Protein AF-A0A809RFL2-F1 (afdb_monomer_lite)

Secondary structure (DSSP, 8-state):
------HHHHHHHHHHHHHHHHHHHHTTTT-S---TTTT---TTTTT------PPPHHHHHHHHSSPPPTTTS-GGGTTHHHHHHHHHHHHH---HHHHHT--GGGEEEETTEEEE----GGGPPPPPPS-S-----

Foldseek 3Di:
DDDDDDLLVVQVVLVVVQVVVVVCVVVCVPPPDDRPCPPPDRPCNVVPDDPDDDDDPVRVCVCLVDDDQLVPDDVVCVRVCVVVLVVCCVVPVDDSVQSVPFDPVQWDDDPNDIDGRRDDPVPDDPDDPPPPDDDDD

Radius of gyration: 23.87 Å; chains: 1; bounding box: 60×44×63 Å

pLDDT: mean 84.58, std 15.15, range [36.56, 97.38]

Organism: NCBI:txid2675298

Structure (mmCIF, N/CA/C/O backbone):
data_AF-A0A809RFL2-F1
#
_entry.id   AF-A0A809RFL2-F1
#
loop_
_atom_site.group_PDB
_atom_site.id
_atom_site.type_symbol
_atom_site.label_atom_id
_atom_site.label_alt_id
_atom_site.label_comp_id
_atom_site.label_asym_id
_atom_site.label_entity_id
_atom_site.label_seq_id
_atom_site.pdbx_PDB_ins_code
_atom_site.Cartn_x
_atom_site.Cartn_y
_atom_site.Cartn_z
_atom_site.occupancy
_atom_site.B_iso_or_equiv
_atom_site.auth_seq_id
_atom_site.auth_comp_id
_atom_site.auth_asym_id
_atom_site.auth_atom_id
_atom_site.pdbx_PDB_model_num
ATOM 1 N N . MET A 1 1 ? 33.753 -6.597 -5.831 1.00 36.78 1 MET A N 1
ATOM 2 C CA . MET A 1 1 ? 32.761 -7.621 -5.438 1.00 36.78 1 MET A CA 1
ATOM 3 C C . MET A 1 1 ? 31.422 -7.201 -6.031 1.00 36.78 1 MET A C 1
ATOM 5 O O . MET A 1 1 ? 30.907 -6.173 -5.623 1.00 36.78 1 MET A O 1
ATOM 9 N N . LEU A 1 2 ? 30.927 -7.884 -7.068 1.00 55.12 2 LEU A N 1
ATOM 10 C CA . LEU A 1 2 ? 29.622 -7.565 -7.664 1.00 55.12 2 LEU A CA 1
ATOM 11 C C . LEU A 1 2 ? 28.524 -8.103 -6.742 1.00 55.12 2 LEU A C 1
ATOM 13 O O . LEU A 1 2 ? 28.430 -9.309 -6.523 1.00 55.12 2 LEU A O 1
ATOM 17 N N . GLU A 1 3 ? 27.732 -7.202 -6.171 1.00 72.44 3 GLU A N 1
ATOM 18 C CA . GLU A 1 3 ? 26.566 -7.553 -5.368 1.00 72.44 3 GLU A CA 1
ATOM 19 C C . GLU A 1 3 ? 25.556 -8.327 -6.233 1.00 72.44 3 GLU A C 1
ATOM 21 O O . GLU A 1 3 ? 25.236 -7.923 -7.356 1.00 72.44 3 GLU A O 1
ATOM 26 N N . LYS A 1 4 ? 25.067 -9.471 -5.739 1.00 80.12 4 LYS A N 1
ATOM 27 C CA . LYS A 1 4 ? 24.070 -10.274 -6.458 1.00 80.12 4 LYS A CA 1
ATOM 28 C C . LYS A 1 4 ? 22.728 -9.539 -6.459 1.00 80.12 4 LYS A C 1
ATOM 30 O O . LYS A 1 4 ? 21.984 -9.583 -5.485 1.00 80.12 4 LYS A O 1
ATOM 35 N N . LEU A 1 5 ? 22.407 -8.890 -7.574 1.00 84.12 5 LEU A N 1
ATOM 36 C CA . LEU A 1 5 ? 21.103 -8.269 -7.804 1.00 84.12 5 LEU A CA 1
ATOM 37 C C . LEU A 1 5 ? 19.998 -9.310 -8.001 1.00 84.12 5 LEU A C 1
ATOM 39 O O . LEU A 1 5 ? 20.180 -10.320 -8.679 1.00 84.12 5 LEU A O 1
ATOM 43 N N . ALA A 1 6 ? 18.807 -9.012 -7.477 1.00 88.38 6 ALA A N 1
ATOM 44 C CA . ALA A 1 6 ? 17.610 -9.782 -7.791 1.00 88.38 6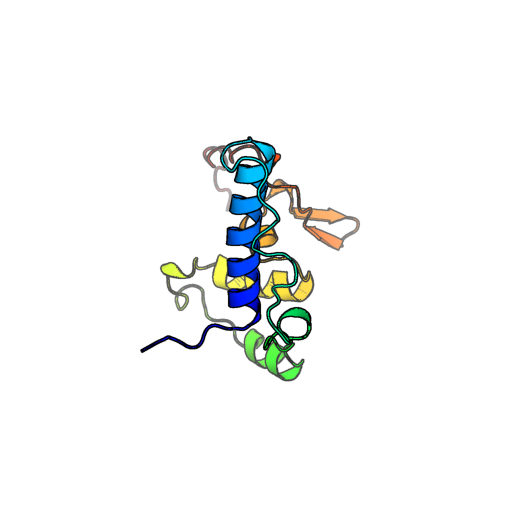 ALA A CA 1
ATOM 45 C C . ALA A 1 6 ? 17.297 -9.711 -9.297 1.00 88.38 6 ALA A C 1
ATOM 47 O O . ALA A 1 6 ? 17.374 -8.641 -9.905 1.00 88.38 6 ALA A O 1
ATOM 48 N N . LEU A 1 7 ? 16.876 -10.835 -9.890 1.00 90.19 7 LEU A N 1
ATOM 49 C CA . LEU A 1 7 ? 16.627 -10.957 -11.336 1.00 90.19 7 LEU A CA 1
ATOM 50 C C . LEU A 1 7 ? 15.629 -9.918 -11.859 1.00 90.19 7 LEU A C 1
ATOM 52 O O . LEU A 1 7 ? 15.842 -9.317 -12.909 1.00 90.19 7 LEU A O 1
ATOM 56 N N . LYS A 1 8 ? 14.558 -9.660 -11.100 1.00 89.38 8 LYS A N 1
ATOM 57 C CA . LYS A 1 8 ? 13.563 -8.643 -11.454 1.00 89.38 8 LYS A CA 1
ATOM 58 C C . LYS A 1 8 ? 14.168 -7.238 -11.465 1.00 89.38 8 LYS A C 1
ATOM 60 O O . LYS A 1 8 ? 13.864 -6.457 -12.356 1.00 89.38 8 LYS A O 1
ATOM 65 N N . THR A 1 9 ? 15.066 -6.938 -10.529 1.00 90.69 9 THR A N 1
ATOM 66 C CA . THR A 1 9 ? 15.781 -5.656 -10.486 1.00 90.69 9 THR A CA 1
ATOM 67 C C . THR A 1 9 ? 16.752 -5.518 -11.655 1.00 90.69 9 THR A C 1
ATOM 69 O O . THR A 1 9 ? 16.810 -4.456 -12.270 1.00 90.69 9 THR A O 1
ATOM 72 N N . ALA A 1 10 ? 17.476 -6.585 -12.005 1.00 91.69 10 ALA A N 1
ATOM 73 C CA . ALA A 1 10 ? 18.332 -6.606 -13.188 1.00 91.69 10 ALA A CA 1
ATOM 74 C C . ALA A 1 10 ? 17.522 -6.355 -14.473 1.00 91.69 10 ALA A C 1
ATOM 76 O O . ALA A 1 10 ? 17.910 -5.511 -15.276 1.00 91.69 10 ALA A O 1
ATOM 77 N N . LEU A 1 11 ? 16.356 -6.998 -14.622 1.00 93.00 11 LEU A N 1
ATOM 78 C CA . LEU A 1 11 ? 15.448 -6.774 -15.752 1.00 93.00 11 LEU A CA 1
ATOM 79 C C . LEU A 1 11 ? 14.925 -5.332 -15.801 1.00 93.00 11 LEU A C 1
ATOM 81 O O . LEU A 1 11 ? 14.932 -4.720 -16.864 1.00 93.00 11 LEU A O 1
ATOM 85 N N . THR A 1 12 ? 14.513 -4.759 -14.667 1.00 93.56 12 THR A N 1
ATOM 86 C CA . THR A 1 12 ? 14.069 -3.357 -14.614 1.00 93.56 12 THR A CA 1
ATOM 87 C C . THR A 1 12 ? 15.179 -2.398 -15.047 1.00 93.56 12 THR A C 1
ATOM 89 O O . THR A 1 12 ? 14.916 -1.469 -15.806 1.00 93.56 12 THR A O 1
ATOM 92 N N . ARG A 1 13 ? 16.424 -2.625 -14.609 1.00 94.25 13 ARG A N 1
ATOM 93 C CA . ARG A 1 13 ? 17.577 -1.803 -15.013 1.00 94.25 13 ARG A CA 1
ATOM 94 C C . ARG A 1 13 ? 17.910 -1.962 -16.497 1.00 94.25 13 ARG A C 1
ATOM 96 O O . ARG A 1 13 ? 18.162 -0.957 -17.153 1.00 94.25 13 ARG A O 1
ATOM 103 N N . LEU A 1 14 ? 17.859 -3.189 -17.025 1.00 94.38 14 LEU A N 1
ATOM 104 C CA . LEU A 1 14 ? 18.023 -3.459 -18.456 1.00 94.38 14 LEU A CA 1
ATOM 105 C C . LEU A 1 14 ? 16.971 -2.703 -19.276 1.00 94.38 14 LEU A C 1
ATOM 107 O O . LEU A 1 14 ? 17.325 -1.975 -20.195 1.00 94.38 14 LEU A O 1
ATOM 111 N N . ASN A 1 15 ? 15.698 -2.801 -18.889 1.00 94.81 15 ASN A N 1
ATOM 112 C CA . ASN A 1 15 ? 14.604 -2.106 -19.566 1.00 94.81 15 ASN A CA 1
ATOM 113 C C . ASN A 1 15 ? 14.758 -0.582 -19.502 1.00 94.81 15 ASN A C 1
ATOM 115 O O . ASN A 1 15 ? 14.449 0.103 -20.473 1.00 94.81 15 ASN A O 1
ATOM 119 N N . ALA A 1 16 ? 15.242 -0.039 -18.381 1.00 95.44 16 ALA A N 1
ATOM 120 C CA . ALA A 1 16 ? 15.519 1.388 -18.261 1.00 95.44 16 ALA A CA 1
ATOM 121 C C . ALA A 1 16 ? 16.617 1.832 -19.245 1.00 95.44 16 ALA A C 1
ATOM 123 O O . ALA A 1 16 ? 16.425 2.805 -19.970 1.00 95.44 16 ALA A O 1
ATOM 124 N N . ALA A 1 17 ? 17.729 1.091 -19.325 1.00 94.56 17 ALA A N 1
ATOM 125 C CA . ALA A 1 17 ? 18.808 1.372 -20.274 1.00 94.56 17 ALA A CA 1
ATOM 126 C C . ALA A 1 17 ? 18.343 1.246 -21.734 1.00 94.56 17 ALA A C 1
ATOM 128 O O . ALA A 1 17 ? 18.579 2.150 -22.536 1.00 94.56 17 ALA A O 1
ATOM 129 N N . HIS A 1 18 ? 17.615 0.172 -22.055 1.00 94.94 18 HIS A N 1
ATOM 130 C CA . HIS A 1 18 ? 17.036 -0.052 -23.380 1.00 94.94 18 HIS A CA 1
ATOM 131 C C . HIS A 1 18 ? 16.088 1.081 -23.775 1.00 94.94 18 HIS A C 1
ATOM 133 O O . HIS A 1 18 ? 16.174 1.610 -24.877 1.00 94.94 18 HIS A O 1
ATOM 139 N N . THR A 1 19 ? 15.248 1.538 -22.844 1.00 94.94 19 THR A N 1
ATOM 140 C CA . THR A 1 19 ? 14.330 2.660 -23.077 1.00 94.94 19 THR A CA 1
ATOM 141 C C . THR A 1 19 ? 15.085 3.942 -23.436 1.00 94.94 19 THR A C 1
ATOM 143 O O . THR A 1 19 ? 14.716 4.618 -24.394 1.00 94.94 19 THR A O 1
ATOM 146 N N . VAL A 1 20 ? 16.159 4.275 -22.713 1.00 93.31 20 VAL A N 1
ATOM 147 C CA . VAL A 1 20 ? 16.998 5.448 -23.024 1.00 93.31 20 VAL A CA 1
ATOM 148 C C . VAL A 1 20 ? 17.643 5.315 -24.406 1.00 93.31 20 VAL A C 1
ATOM 150 O O . VAL A 1 20 ? 17.637 6.273 -25.178 1.00 93.31 20 VAL A O 1
ATOM 153 N N . TYR A 1 21 ? 18.145 4.129 -24.749 1.00 92.06 21 TYR A N 1
ATOM 154 C CA . TYR A 1 21 ? 18.724 3.857 -26.064 1.00 92.06 21 TYR A CA 1
ATOM 155 C C . TYR A 1 21 ? 17.696 4.024 -27.197 1.00 92.06 21 TYR A C 1
ATOM 157 O O . TYR A 1 21 ? 17.967 4.711 -28.183 1.00 92.06 21 TYR A O 1
ATOM 165 N N . LEU A 1 22 ? 16.480 3.494 -27.022 1.00 91.19 22 LEU A N 1
ATOM 166 C CA . LEU A 1 22 ? 15.380 3.663 -27.977 1.00 91.19 22 LEU A CA 1
ATOM 167 C C . LEU A 1 22 ? 14.988 5.134 -28.160 1.00 91.19 22 LEU A C 1
ATOM 169 O O . LEU A 1 22 ? 14.695 5.548 -29.281 1.00 91.19 22 LEU A O 1
ATOM 173 N N . TYR A 1 23 ? 15.012 5.945 -27.097 1.00 92.75 23 TYR A N 1
ATOM 174 C CA . 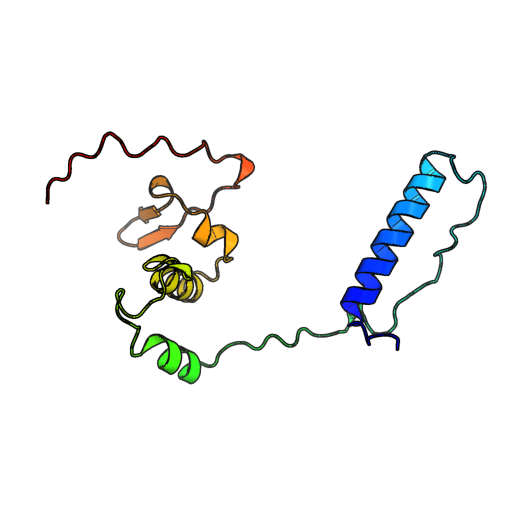TYR A 1 23 ? 14.844 7.396 -27.232 1.00 92.75 23 TYR A CA 1
ATOM 175 C C . TYR A 1 23 ? 15.972 8.035 -28.052 1.00 92.75 23 TYR A C 1
ATOM 177 O O . TYR A 1 23 ? 15.705 8.935 -28.843 1.00 92.75 23 TYR A O 1
ATOM 185 N N . GLY A 1 24 ? 17.214 7.568 -27.906 1.00 90.75 24 GLY A N 1
ATOM 186 C CA . GLY A 1 24 ? 18.352 8.025 -28.707 1.00 90.75 24 GLY A CA 1
ATOM 187 C C . GLY A 1 24 ? 18.193 7.732 -30.200 1.00 90.75 24 GLY A C 1
ATOM 188 O O . GLY A 1 24 ? 18.434 8.622 -31.015 1.00 90.75 24 GLY A O 1
ATOM 189 N N . LEU A 1 25 ? 17.728 6.528 -30.552 1.00 89.31 25 LEU A N 1
ATOM 190 C CA . LEU A 1 25 ? 17.411 6.164 -31.938 1.00 89.31 25 LEU A CA 1
ATOM 191 C C . LEU A 1 25 ? 16.262 7.010 -32.499 1.00 89.31 25 LEU A C 1
ATOM 193 O O . LEU A 1 25 ? 16.394 7.587 -33.571 1.00 89.31 25 LEU A O 1
ATOM 197 N N . ARG A 1 26 ? 15.152 7.136 -31.756 1.00 88.94 26 ARG A N 1
ATOM 198 C CA . ARG A 1 26 ? 13.973 7.913 -32.190 1.00 88.94 26 ARG A CA 1
ATOM 199 C C . ARG A 1 26 ? 14.263 9.396 -32.391 1.00 88.94 26 ARG A C 1
ATOM 201 O O . ARG A 1 26 ? 13.640 10.019 -33.236 1.00 88.94 26 ARG A O 1
ATOM 208 N N . ASN A 1 27 ? 15.180 9.948 -31.603 1.00 91.12 27 ASN A N 1
ATOM 209 C CA . ASN A 1 27 ? 15.594 11.345 -31.704 1.00 91.12 27 ASN A CA 1
ATOM 210 C C . ASN A 1 27 ? 16.792 11.538 -32.651 1.00 91.12 27 ASN A C 1
ATOM 212 O O . ASN A 1 27 ? 17.444 12.580 -32.578 1.00 91.12 27 ASN A O 1
ATOM 216 N N . GLU A 1 28 ? 17.131 10.523 -33.456 1.00 84.56 28 GLU A N 1
ATOM 217 C CA . GLU A 1 28 ? 18.211 10.540 -34.454 1.00 84.56 28 GLU A CA 1
ATOM 218 C C . GLU A 1 28 ? 19.597 10.879 -33.871 1.00 84.56 28 GLU A C 1
ATOM 220 O O . GLU A 1 28 ? 20.532 11.240 -34.581 1.00 84.56 28 GLU A O 1
ATOM 225 N N . ARG A 1 29 ? 19.776 10.726 -32.552 1.00 86.00 29 ARG A N 1
ATOM 226 C CA . ARG A 1 29 ? 21.043 11.018 -31.855 1.00 86.00 29 ARG A CA 1
ATOM 227 C C . ARG A 1 29 ? 22.086 9.927 -32.039 1.00 86.00 29 ARG A C 1
ATOM 229 O O . ARG A 1 29 ? 23.259 10.157 -31.766 1.00 86.00 29 ARG A O 1
ATOM 236 N N . LEU A 1 30 ? 21.640 8.750 -32.460 1.00 82.00 30 LEU A N 1
ATOM 237 C CA . LEU A 1 30 ? 22.453 7.556 -32.639 1.00 82.00 30 LEU A CA 1
ATOM 238 C C . LEU A 1 30 ? 22.522 7.116 -34.113 1.00 82.00 30 LEU A C 1
ATOM 240 O O . LEU A 1 30 ? 23.071 6.063 -34.382 1.00 82.00 30 LEU A O 1
ATOM 244 N N . GLY A 1 31 ? 21.992 7.888 -35.069 1.00 77.50 31 GLY A N 1
ATOM 245 C CA . GLY A 1 31 ? 22.011 7.525 -36.496 1.00 77.50 31 GLY A CA 1
ATOM 246 C C . GLY A 1 31 ? 21.311 6.194 -36.825 1.00 77.50 31 GLY A C 1
ATOM 247 O O . GLY A 1 31 ? 20.487 5.701 -36.053 1.00 77.50 31 GLY A O 1
ATOM 248 N N . GLU A 1 32 ? 21.643 5.596 -37.976 1.00 66.50 32 GLU A N 1
ATOM 249 C CA . GLU A 1 32 ? 21.118 4.290 -38.417 1.00 66.50 32 GLU A CA 1
ATOM 250 C C . GLU A 1 32 ? 21.838 3.118 -37.727 1.00 66.50 32 GLU A C 1
ATOM 252 O O . GLU A 1 32 ? 22.515 2.294 -38.348 1.00 66.50 32 GLU A O 1
ATOM 257 N N . HIS A 1 33 ? 21.735 3.043 -36.403 1.00 74.19 33 HIS A N 1
ATOM 258 C CA . HIS A 1 33 ? 22.222 1.897 -35.644 1.00 74.19 33 HIS A CA 1
ATOM 259 C C . HIS A 1 33 ? 21.096 0.894 -35.385 1.00 74.19 33 HIS A C 1
ATOM 261 O O . HIS A 1 33 ? 19.969 1.255 -35.049 1.00 74.19 33 HIS A O 1
ATOM 267 N N . ARG A 1 34 ? 21.411 -0.398 -35.542 1.00 80.44 34 ARG A N 1
ATOM 268 C CA . ARG A 1 34 ? 20.531 -1.478 -35.080 1.00 80.44 34 ARG A CA 1
ATOM 269 C C . ARG A 1 34 ? 20.432 -1.436 -33.563 1.00 80.44 34 ARG A C 1
ATOM 271 O O . ARG A 1 34 ? 21.393 -1.061 -32.898 1.00 80.44 34 ARG A O 1
ATOM 278 N N . ASP A 1 35 ? 19.294 -1.875 -33.039 1.00 85.88 35 ASP A N 1
ATOM 279 C CA . ASP A 1 35 ? 19.070 -1.911 -31.602 1.00 85.88 35 ASP A CA 1
ATOM 280 C C . ASP A 1 35 ? 20.089 -2.813 -30.891 1.00 85.88 35 ASP A C 1
ATOM 282 O O . ASP A 1 35 ? 20.085 -4.032 -31.051 1.00 85.88 35 ASP A O 1
ATOM 286 N N . ALA A 1 36 ? 20.973 -2.196 -30.102 1.00 87.75 36 ALA A N 1
ATOM 287 C CA . ALA A 1 36 ? 22.028 -2.887 -29.365 1.00 87.75 36 ALA A CA 1
ATOM 288 C C . ALA A 1 36 ? 21.492 -3.811 -28.257 1.00 87.75 36 ALA A C 1
ATOM 290 O O . ALA A 1 36 ? 22.237 -4.643 -27.742 1.00 87.75 36 ALA A O 1
ATOM 291 N N . PHE A 1 37 ? 20.223 -3.656 -27.874 1.00 91.06 37 PHE A N 1
ATOM 292 C CA . PHE A 1 37 ? 19.563 -4.460 -26.849 1.00 91.06 37 PHE A CA 1
ATOM 293 C C . PHE A 1 37 ? 18.665 -5.553 -27.432 1.00 91.06 37 PHE A C 1
ATOM 295 O O . PHE A 1 37 ? 18.084 -6.327 -26.666 1.00 91.06 37 PHE A O 1
ATOM 302 N N . ASP A 1 38 ? 18.559 -5.648 -28.760 1.00 89.88 38 ASP A N 1
ATOM 303 C CA . ASP A 1 38 ? 17.757 -6.681 -29.404 1.00 89.88 38 ASP A CA 1
ATOM 304 C C . ASP A 1 38 ? 18.237 -8.085 -29.000 1.00 89.88 38 ASP A C 1
ATOM 306 O O . ASP A 1 38 ? 19.431 -8.383 -28.948 1.00 89.88 38 ASP A O 1
ATOM 310 N N . GLY A 1 39 ? 17.287 -8.945 -28.632 1.00 89.81 39 GLY A N 1
ATOM 311 C CA . GLY A 1 39 ? 17.557 -10.291 -28.121 1.00 89.81 39 GLY A CA 1
ATOM 312 C C . GLY A 1 39 ? 18.175 -10.380 -26.714 1.00 89.81 39 GLY A C 1
ATOM 313 O O . GLY A 1 39 ? 18.287 -11.490 -26.184 1.00 89.81 39 GLY A O 1
ATOM 314 N N . ILE A 1 40 ? 18.535 -9.269 -26.056 1.00 92.44 40 ILE A N 1
ATOM 315 C CA . ILE A 1 40 ? 19.082 -9.305 -24.691 1.00 92.44 40 ILE A CA 1
ATOM 316 C C . ILE A 1 40 ? 17.951 -9.531 -23.685 1.00 92.44 40 ILE A C 1
ATOM 318 O O . ILE A 1 40 ? 16.995 -8.764 -23.589 1.00 92.44 40 ILE A O 1
ATOM 322 N N . THR A 1 41 ? 18.072 -10.581 -22.871 1.00 91.38 41 THR A N 1
ATOM 323 C CA . THR A 1 41 ? 17.078 -10.913 -21.845 1.00 91.38 41 THR A CA 1
ATOM 324 C C . THR A 1 41 ? 17.724 -11.280 -20.515 1.00 91.38 41 THR A C 1
ATOM 326 O O . THR A 1 41 ? 18.873 -11.714 -20.449 1.00 91.38 41 THR A O 1
ATOM 329 N N . VAL A 1 42 ? 16.962 -11.128 -19.428 1.00 91.75 42 VAL A N 1
ATOM 330 C CA . VAL A 1 42 ? 17.341 -11.648 -18.108 1.00 91.75 42 VAL A CA 1
ATOM 331 C C . VAL A 1 42 ? 16.579 -12.946 -17.864 1.00 91.75 42 VAL A C 1
ATOM 333 O O . VAL A 1 42 ? 15.381 -12.931 -17.556 1.00 91.75 42 VAL A O 1
ATOM 336 N N . ALA A 1 43 ? 17.273 -14.074 -18.016 1.00 90.50 43 ALA A N 1
ATOM 337 C CA . ALA A 1 43 ? 16.694 -15.401 -17.840 1.00 90.50 43 ALA A CA 1
ATOM 338 C C . ALA A 1 43 ? 16.039 -15.552 -16.454 1.00 90.50 43 ALA A C 1
ATOM 340 O O . ALA A 1 43 ? 16.594 -15.153 -15.431 1.00 90.50 43 ALA A O 1
ATOM 341 N N . GLY A 1 44 ? 14.821 -16.097 -16.421 1.00 86.94 44 GLY A N 1
ATOM 342 C CA . GLY A 1 44 ? 14.077 -16.348 -15.182 1.00 86.94 44 GLY A CA 1
ATOM 343 C C . GLY A 1 44 ? 13.517 -15.109 -14.469 1.00 86.94 44 GLY A C 1
ATOM 344 O O . GLY A 1 44 ? 12.798 -15.256 -13.484 1.00 86.94 44 GLY A O 1
ATOM 345 N N . ALA A 1 45 ? 13.768 -13.884 -14.949 1.00 86.44 45 ALA A N 1
ATOM 346 C CA . ALA A 1 45 ? 13.282 -12.670 -14.286 1.00 86.44 45 ALA A CA 1
ATOM 347 C C . ALA A 1 45 ? 11.752 -12.522 -14.324 1.00 86.44 45 ALA A C 1
ATOM 349 O O . ALA A 1 45 ? 11.159 -12.051 -13.355 1.00 86.44 45 ALA A O 1
ATOM 350 N N . LYS A 1 46 ? 11.103 -12.945 -15.419 1.00 80.75 46 LYS A N 1
ATOM 351 C CA . LYS A 1 46 ? 9.634 -12.895 -15.563 1.00 80.75 46 LYS A CA 1
ATOM 352 C C . LYS A 1 46 ? 8.915 -13.910 -14.668 1.00 80.75 46 LYS A C 1
ATOM 354 O O . LYS A 1 46 ? 7.799 -13.656 -14.233 1.00 80.75 46 LYS A O 1
ATOM 359 N N . THR A 1 47 ? 9.564 -15.034 -14.377 1.00 84.44 47 THR A N 1
ATOM 360 C CA . THR A 1 47 ? 9.040 -16.116 -13.529 1.00 84.44 47 THR A CA 1
ATOM 361 C C . THR A 1 47 ? 9.503 -16.014 -12.077 1.00 84.44 47 THR A C 1
ATOM 363 O O . THR A 1 47 ? 9.108 -16.838 -11.254 1.00 84.44 47 THR A O 1
ATOM 366 N N . ALA A 1 48 ? 10.335 -15.022 -11.743 1.00 82.44 48 ALA A N 1
ATOM 367 C CA . ALA A 1 48 ? 10.783 -14.777 -10.381 1.00 82.44 48 ALA A CA 1
ATOM 368 C C . ALA A 1 48 ? 9.574 -14.434 -9.495 1.00 82.44 48 ALA A C 1
ATOM 370 O O . ALA A 1 48 ? 9.033 -13.325 -9.548 1.00 82.44 48 ALA A O 1
ATOM 371 N N . LYS A 1 49 ? 9.129 -15.411 -8.696 1.00 76.81 49 LYS A N 1
ATOM 372 C CA . LYS A 1 49 ? 8.016 -15.240 -7.761 1.00 76.81 49 LYS A CA 1
ATOM 373 C C . LYS A 1 49 ? 8.389 -14.245 -6.666 1.00 76.81 49 LYS A C 1
ATOM 375 O O . LYS A 1 49 ? 9.535 -14.177 -6.223 1.00 76.81 49 LYS A O 1
ATOM 380 N N . SER A 1 50 ? 7.395 -13.478 -6.223 1.00 78.94 50 SER A N 1
ATOM 381 C CA . SER A 1 50 ? 7.542 -12.673 -5.014 1.00 78.94 50 SER A CA 1
ATOM 382 C C . SER A 1 50 ? 7.745 -13.594 -3.812 1.00 78.94 50 SER A C 1
ATOM 384 O O . SER A 1 50 ? 7.113 -14.642 -3.725 1.00 78.94 50 SER A O 1
ATOM 386 N N . SER A 1 51 ? 8.604 -13.187 -2.880 1.00 80.62 51 SER A N 1
ATOM 387 C CA . SER A 1 51 ? 8.751 -13.843 -1.579 1.00 80.62 51 SER A CA 1
ATOM 388 C C . SER A 1 51 ? 7.639 -13.475 -0.593 1.00 80.62 51 SER A C 1
ATOM 390 O O . SER A 1 51 ? 7.608 -14.027 0.505 1.00 80.62 51 SER A O 1
ATOM 392 N N . ARG A 1 52 ? 6.745 -12.540 -0.951 1.00 83.69 52 ARG A N 1
ATOM 393 C CA . ARG A 1 52 ? 5.619 -12.149 -0.099 1.00 83.69 52 ARG A CA 1
ATOM 394 C C . ARG A 1 52 ? 4.686 -13.338 0.078 1.00 83.69 52 ARG A C 1
ATOM 396 O O . ARG A 1 52 ? 4.238 -13.923 -0.905 1.00 83.69 52 ARG A O 1
ATOM 403 N N . LYS A 1 53 ? 4.421 -13.668 1.336 1.00 88.94 53 LYS A N 1
ATOM 404 C CA . LYS A 1 53 ? 3.456 -14.683 1.740 1.00 88.94 53 LYS A CA 1
ATOM 405 C C . LYS A 1 53 ? 2.262 -13.987 2.368 1.00 88.94 53 LYS A C 1
ATOM 407 O O . LYS A 1 53 ? 2.422 -12.950 3.008 1.00 88.94 53 LYS A O 1
ATOM 412 N N . GLU A 1 54 ? 1.093 -14.563 2.157 1.00 91.44 54 GLU A N 1
ATOM 413 C CA . GLU A 1 54 ? -0.116 -14.182 2.875 1.00 91.44 54 GLU A CA 1
ATOM 414 C C . GLU A 1 54 ? 0.028 -14.576 4.351 1.00 91.44 54 GLU A C 1
ATOM 416 O O . GLU A 1 54 ? 0.709 -15.553 4.679 1.00 91.44 54 GLU A O 1
ATOM 421 N N . TYR A 1 55 ? -0.585 -13.795 5.239 1.00 93.19 55 TYR A N 1
ATOM 422 C CA . TYR A 1 55 ? -0.661 -14.140 6.655 1.00 93.19 55 TYR A CA 1
ATOM 423 C C . TYR A 1 55 ? -1.746 -15.198 6.861 1.00 93.19 55 TYR A C 1
ATOM 425 O O . TYR A 1 55 ? -2.825 -15.106 6.276 1.00 93.19 55 TYR A O 1
ATOM 433 N N . SER A 1 56 ? -1.469 -16.200 7.697 1.00 95.75 56 SER A N 1
ATOM 434 C CA . SER A 1 56 ? -2.501 -17.135 8.147 1.00 95.75 56 SER A CA 1
ATOM 435 C C . SER A 1 56 ? -3.476 -16.442 9.099 1.00 95.75 56 SER A C 1
ATOM 437 O O . SER A 1 56 ? -3.145 -15.421 9.704 1.00 95.75 56 SER A O 1
ATOM 439 N N . LEU A 1 57 ? -4.664 -17.026 9.276 1.00 95.88 57 LEU A N 1
ATOM 440 C CA . LEU A 1 57 ? -5.641 -16.530 10.244 1.00 95.88 57 LEU A CA 1
ATOM 441 C C . LEU A 1 57 ? -5.054 -16.464 11.662 1.00 95.88 57 LEU A C 1
ATOM 443 O O . LEU A 1 57 ? -5.204 -15.442 12.321 1.00 95.88 57 LEU A O 1
ATOM 447 N N . ASP A 1 58 ? -4.332 -17.502 12.092 1.00 97.38 58 ASP A N 1
ATOM 448 C CA . ASP A 1 58 ? -3.702 -17.540 13.418 1.00 97.38 58 ASP A CA 1
ATOM 449 C C . ASP A 1 58 ? -2.677 -16.413 13.593 1.00 97.38 58 ASP A C 1
ATOM 451 O O . ASP A 1 58 ? -2.657 -15.748 14.626 1.00 97.38 58 ASP A O 1
ATOM 455 N N . ALA A 1 59 ? -1.873 -16.138 12.558 1.00 95.56 59 ALA A N 1
ATOM 456 C CA . ALA A 1 59 ? -0.905 -15.046 12.587 1.00 95.56 59 ALA A CA 1
ATOM 457 C C . ALA A 1 59 ? -1.596 -13.676 12.640 1.00 95.56 59 ALA A C 1
ATOM 459 O O . ALA A 1 59 ? -1.147 -12.788 13.356 1.00 95.56 59 ALA A O 1
ATOM 460 N N . LEU A 1 60 ? -2.698 -13.494 11.905 1.00 95.19 60 LEU A N 1
ATOM 461 C CA . LEU A 1 60 ? -3.495 -12.268 11.976 1.00 95.19 60 LEU A CA 1
ATOM 462 C C . LEU A 1 60 ? -4.103 -12.089 13.368 1.00 95.19 60 LEU A C 1
ATOM 464 O O . LEU A 1 60 ? -4.009 -11.007 13.941 1.00 95.19 60 LEU A O 1
ATOM 468 N N . GLN A 1 61 ? -4.681 -13.147 13.936 1.00 95.44 61 GLN A N 1
ATOM 469 C CA . GLN A 1 61 ? -5.202 -13.114 15.298 1.00 95.44 61 GLN A CA 1
ATOM 470 C C . GLN A 1 61 ? -4.107 -12.757 16.298 1.00 95.44 61 GLN A C 1
ATOM 472 O O . GLN A 1 61 ? -4.358 -11.953 17.180 1.00 95.44 61 GLN A O 1
ATOM 477 N N . GLU A 1 62 ? -2.902 -13.307 16.158 1.00 95.06 62 GLU A N 1
ATOM 478 C CA . GLU A 1 62 ? -1.771 -12.989 17.030 1.00 95.06 62 GLU A CA 1
ATOM 479 C C . GLU A 1 62 ? -1.326 -11.526 16.905 1.00 95.06 62 GLU A C 1
ATOM 481 O O . GLU A 1 62 ? -1.167 -10.856 17.921 1.00 95.06 62 GLU A O 1
ATOM 486 N N . ILE A 1 63 ? -1.207 -11.002 15.680 1.00 92.44 63 ILE A N 1
ATOM 487 C CA . ILE A 1 63 ? -0.821 -9.604 15.423 1.00 92.44 63 ILE A CA 1
ATOM 488 C C . ILE A 1 63 ? -1.826 -8.615 16.029 1.00 92.44 63 ILE A C 1
ATOM 490 O O . ILE A 1 63 ? -1.421 -7.583 16.558 1.00 92.44 63 ILE A O 1
ATOM 494 N N . PHE A 1 64 ? -3.126 -8.905 15.934 1.00 92.81 64 PHE A N 1
ATOM 495 C CA . PHE A 1 64 ? -4.191 -7.973 16.321 1.00 92.81 64 PHE A CA 1
ATOM 496 C C . PHE A 1 64 ? -4.821 -8.259 17.695 1.00 92.81 64 PHE A C 1
ATOM 498 O O . PHE A 1 64 ? -5.716 -7.520 18.100 1.00 92.81 64 PHE A O 1
ATOM 505 N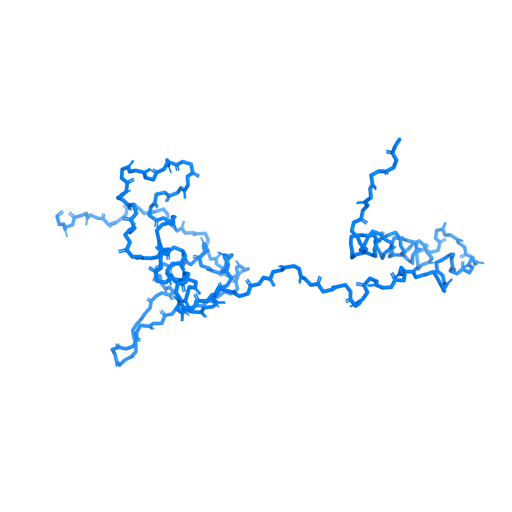 N . ARG A 1 65 ? -4.386 -9.302 18.422 1.00 93.94 65 ARG A N 1
ATOM 506 C CA . ARG A 1 65 ? -4.974 -9.700 19.718 1.00 93.94 65 ARG A CA 1
ATOM 507 C C . ARG A 1 65 ? -4.830 -8.629 20.792 1.00 93.94 65 ARG A C 1
ATOM 509 O O . ARG A 1 65 ? -5.773 -8.423 21.547 1.00 93.94 65 ARG A O 1
ATOM 516 N N . ASP A 1 66 ? -3.652 -8.022 20.880 1.00 91.25 66 ASP A N 1
ATOM 517 C CA . ASP A 1 66 ? -3.300 -7.099 21.959 1.00 91.25 66 ASP A CA 1
ATOM 518 C C . ASP A 1 66 ? -2.552 -5.890 21.371 1.00 91.25 66 ASP A C 1
ATOM 520 O O . ASP A 1 66 ? -1.318 -5.862 21.334 1.00 91.25 66 ASP A O 1
ATOM 524 N N . PRO A 1 67 ? -3.282 -4.941 20.754 1.00 89.62 67 PRO A N 1
ATOM 525 C CA . PRO A 1 67 ? -2.660 -3.793 20.115 1.00 89.62 67 PRO A CA 1
ATOM 526 C C . PRO A 1 67 ? -1.990 -2.885 21.161 1.00 89.62 67 PRO A C 1
ATOM 528 O O . PRO A 1 67 ? -2.570 -2.654 22.223 1.00 89.62 67 PRO A O 1
ATOM 531 N N . PRO A 1 68 ? -0.811 -2.307 20.860 1.00 90.19 68 PRO A N 1
ATOM 532 C CA . PRO A 1 68 ? -0.135 -1.408 21.786 1.00 90.19 68 PRO A CA 1
ATOM 533 C C . PRO A 1 68 ? -0.976 -0.155 22.042 1.00 90.19 68 PRO A C 1
ATOM 535 O O . PRO A 1 68 ? -1.653 0.362 21.145 1.00 90.19 68 PRO A O 1
ATOM 538 N N . SER A 1 69 ? -0.877 0.384 23.252 1.00 91.88 69 SER A N 1
ATOM 539 C CA . SER A 1 69 ? -1.440 1.691 23.576 1.00 91.88 69 SER A CA 1
A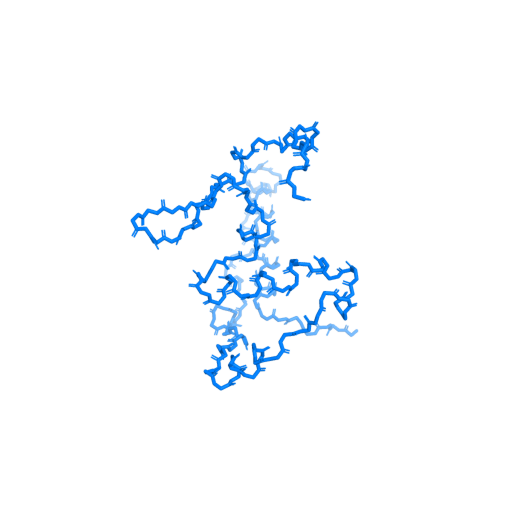TOM 540 C C . SER A 1 69 ? -0.756 2.803 22.768 1.00 91.88 69 SER A C 1
ATOM 542 O O . SER A 1 69 ? 0.382 2.680 22.306 1.00 91.88 69 SER A O 1
ATOM 544 N N . LEU A 1 70 ? -1.437 3.942 22.606 1.00 90.00 70 LEU A N 1
ATOM 545 C CA . LEU A 1 70 ? -0.888 5.082 21.861 1.00 90.00 70 LEU A CA 1
ATOM 546 C C . LEU A 1 70 ? 0.416 5.623 22.468 1.00 90.00 70 LEU A C 1
ATOM 548 O O . LEU A 1 70 ? 1.241 6.186 21.741 1.00 90.00 70 LEU A O 1
ATOM 552 N N . ASP A 1 71 ? 0.618 5.453 23.773 1.00 93.06 71 ASP A N 1
ATOM 553 C CA . ASP A 1 71 ? 1.832 5.880 24.468 1.00 93.06 71 ASP A CA 1
ATOM 554 C C . ASP A 1 71 ? 3.026 4.976 24.141 1.00 93.06 71 ASP A C 1
ATOM 556 O O . ASP A 1 71 ? 4.134 5.479 23.948 1.00 93.06 71 ASP A O 1
ATOM 560 N N . GLU A 1 72 ? 2.788 3.675 23.960 1.00 93.94 72 GLU A N 1
ATOM 561 C CA . GLU A 1 72 ? 3.805 2.682 23.588 1.00 93.94 72 GLU A CA 1
ATOM 562 C C . GLU A 1 72 ? 4.254 2.803 22.126 1.00 93.94 72 GLU A C 1
ATOM 564 O O . GLU A 1 72 ? 5.370 2.417 21.775 1.00 93.94 72 GLU A O 1
ATOM 569 N N . ILE A 1 73 ? 3.418 3.375 21.255 1.00 93.19 73 ILE A N 1
ATOM 570 C CA . ILE A 1 73 ? 3.766 3.588 19.848 1.00 93.19 73 ILE A CA 1
ATOM 571 C C . ILE A 1 73 ? 4.772 4.750 19.731 1.00 93.19 73 ILE A C 1
ATOM 573 O O . ILE A 1 73 ? 4.462 5.873 20.140 1.00 93.19 73 ILE A O 1
ATOM 577 N N . PRO A 1 74 ? 5.952 4.570 19.109 1.00 92.56 74 PRO A N 1
ATOM 578 C CA . PRO A 1 74 ? 6.896 5.666 18.898 1.00 92.56 74 PRO A CA 1
ATOM 579 C C . PRO A 1 74 ? 6.285 6.805 18.073 1.00 92.56 74 PRO A C 1
ATOM 581 O O . PRO A 1 74 ? 5.560 6.570 17.105 1.00 92.56 74 PRO A O 1
ATOM 584 N N . ALA A 1 75 ? 6.622 8.059 18.392 1.00 89.56 75 ALA A N 1
ATOM 585 C CA . ALA A 1 75 ? 6.128 9.214 17.631 1.00 89.56 75 ALA A CA 1
ATOM 586 C C . ALA A 1 75 ? 6.487 9.132 16.133 1.00 89.56 75 ALA A C 1
ATOM 588 O O . ALA A 1 75 ? 5.678 9.490 15.279 1.00 89.56 75 ALA A O 1
ATOM 589 N N . SER A 1 76 ? 7.658 8.574 15.808 1.00 90.31 76 SER A N 1
ATOM 590 C CA . SER A 1 76 ? 8.120 8.340 14.433 1.00 90.31 76 SER A CA 1
ATOM 591 C C . SER A 1 76 ? 7.265 7.347 13.640 1.00 90.31 76 SER A C 1
ATOM 593 O O . SER A 1 76 ? 7.331 7.345 12.414 1.00 90.31 76 SER A O 1
ATOM 595 N N . ALA A 1 77 ? 6.453 6.523 14.308 1.00 87.50 77 ALA A N 1
ATOM 596 C CA . ALA A 1 77 ? 5.543 5.580 13.664 1.00 87.50 77 ALA A CA 1
ATOM 597 C C . ALA A 1 77 ? 4.176 6.203 13.318 1.00 87.50 77 ALA A C 1
ATOM 599 O O . ALA A 1 77 ? 3.331 5.539 12.727 1.00 87.50 77 ALA A O 1
ATOM 600 N N . GLY A 1 78 ? 3.931 7.473 13.667 1.00 87.81 78 GLY A N 1
ATOM 601 C CA . GLY A 1 78 ? 2.676 8.161 13.342 1.00 87.81 78 GLY A CA 1
ATOM 602 C C . GLY A 1 78 ? 1.520 7.884 14.310 1.00 87.81 78 GLY A C 1
ATOM 603 O O . GLY A 1 78 ? 0.375 8.192 13.979 1.00 87.81 78 GLY A O 1
ATOM 604 N N . LYS A 1 79 ? 1.801 7.338 15.507 1.00 91.25 79 LYS A N 1
ATOM 605 C CA . LYS A 1 79 ? 0.838 7.133 16.610 1.00 91.25 79 LYS A CA 1
ATOM 606 C C . LYS A 1 79 ? -0.443 6.429 16.139 1.00 91.25 79 LYS A C 1
ATOM 608 O O . LYS A 1 79 ? -0.398 5.251 15.804 1.00 91.25 79 LYS A O 1
ATOM 613 N N . HIS A 1 80 ? -1.554 7.159 16.045 1.00 91.06 80 HIS A N 1
ATOM 614 C CA . HIS A 1 80 ? -2.844 6.666 15.560 1.00 91.06 80 HIS A CA 1
ATOM 615 C C . HIS A 1 80 ? -2.741 5.962 14.200 1.00 91.06 80 HIS A C 1
ATOM 617 O O . HIS A 1 80 ? -3.393 4.944 13.989 1.00 91.06 80 HIS A O 1
ATOM 623 N N . ALA A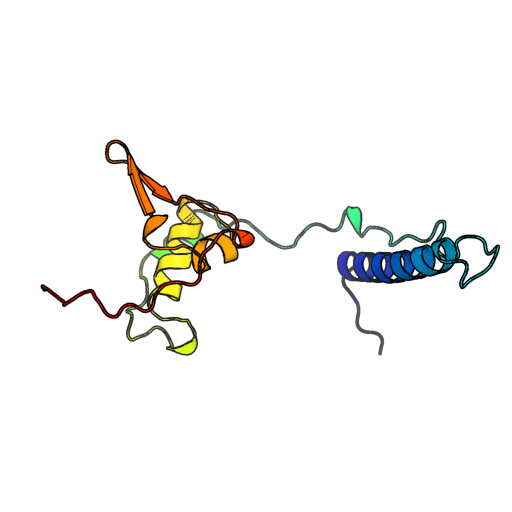 1 81 ? -1.895 6.454 13.289 1.00 91.62 81 ALA A N 1
ATOM 624 C CA . ALA A 1 81 ? -1.728 5.843 11.974 1.00 91.62 81 ALA A CA 1
ATOM 625 C C . ALA A 1 81 ? -1.136 4.426 12.060 1.00 91.62 81 ALA A C 1
ATOM 627 O O . ALA A 1 81 ? -1.576 3.543 11.328 1.00 91.62 81 ALA A O 1
ATOM 628 N N . ALA A 1 82 ? -0.189 4.183 12.974 1.00 91.94 82 ALA A N 1
ATOM 629 C CA . ALA A 1 82 ? 0.392 2.854 13.172 1.00 91.94 82 ALA A CA 1
ATOM 630 C C . ALA A 1 82 ? -0.633 1.830 13.677 1.00 91.94 82 ALA A C 1
ATOM 632 O O . ALA A 1 82 ? -0.468 0.643 13.415 1.00 91.94 82 ALA A O 1
ATOM 633 N N . LEU A 1 83 ? -1.683 2.287 14.364 1.00 91.50 83 LEU A N 1
ATOM 634 C CA . LEU A 1 83 ? -2.772 1.437 14.835 1.00 91.50 83 LEU A CA 1
ATOM 635 C C . LEU A 1 83 ? -3.831 1.209 13.745 1.00 91.50 83 LEU A C 1
ATOM 637 O O . LEU A 1 83 ? -4.182 0.073 13.435 1.00 91.50 83 LEU A O 1
ATOM 641 N N . TRP A 1 84 ? -4.333 2.291 13.144 1.00 91.81 84 TRP A N 1
ATOM 642 C CA . TRP A 1 84 ? -5.496 2.227 12.256 1.00 91.81 84 TRP A CA 1
ATOM 643 C C . TRP A 1 84 ? -5.171 1.752 10.841 1.00 91.81 84 TRP A C 1
ATOM 645 O O . TRP A 1 84 ? -5.968 1.024 10.255 1.00 91.81 84 TRP A O 1
ATOM 655 N N . ILE A 1 85 ? -4.011 2.117 10.281 1.00 94.00 85 ILE A N 1
ATOM 656 C CA . ILE A 1 85 ? -3.671 1.753 8.895 1.00 94.00 85 ILE A CA 1
ATOM 657 C C . ILE A 1 85 ? -3.610 0.227 8.709 1.00 94.00 85 ILE A C 1
ATOM 659 O O . ILE A 1 85 ? -4.223 -0.256 7.755 1.00 94.00 85 ILE A O 1
ATOM 663 N N . PRO A 1 86 ? -2.945 -0.564 9.579 1.00 92.94 86 PRO A N 1
ATOM 664 C CA . PRO A 1 86 ? -2.948 -2.021 9.443 1.00 92.94 86 PRO A CA 1
ATOM 665 C C . PRO A 1 86 ? -4.345 -2.637 9.560 1.00 92.94 86 PRO A C 1
ATOM 667 O O . PRO A 1 86 ? -4.670 -3.549 8.802 1.00 92.94 86 PRO A O 1
ATOM 670 N N . LEU A 1 87 ? -5.179 -2.123 10.469 1.00 93.06 87 LEU A N 1
ATOM 671 C CA . LEU A 1 87 ? -6.533 -2.632 10.679 1.00 93.06 87 LEU A CA 1
ATOM 672 C C . LEU A 1 87 ? -7.425 -2.369 9.458 1.00 93.06 87 LEU A C 1
ATOM 674 O O . LEU A 1 87 ? -8.079 -3.277 8.953 1.00 93.06 87 LEU A O 1
ATOM 678 N N . LEU A 1 88 ? -7.401 -1.145 8.928 1.00 94.81 88 LEU A N 1
ATOM 679 C CA . LEU A 1 88 ? -8.142 -0.796 7.716 1.00 94.81 88 LEU A CA 1
ATOM 680 C C . LEU A 1 88 ? -7.633 -1.581 6.502 1.00 94.81 88 LEU A C 1
ATOM 682 O O . LEU A 1 88 ? -8.439 -2.050 5.699 1.00 94.81 88 LEU A O 1
ATOM 686 N N . ALA A 1 89 ? -6.318 -1.782 6.376 1.00 94.50 89 ALA A N 1
ATOM 687 C CA . ALA A 1 89 ? -5.738 -2.597 5.310 1.00 94.50 89 ALA A CA 1
ATOM 688 C C . ALA A 1 89 ? -6.211 -4.055 5.373 1.00 94.50 89 ALA A C 1
ATOM 690 O O . ALA A 1 89 ? -6.482 -4.643 4.327 1.00 94.50 89 ALA A O 1
ATOM 691 N N . LEU A 1 90 ? -6.354 -4.622 6.578 1.00 94.12 90 LEU A N 1
ATOM 692 C CA . LEU A 1 90 ? -6.864 -5.979 6.770 1.00 94.12 90 LEU A CA 1
ATOM 693 C C . LEU A 1 90 ? -8.299 -6.131 6.245 1.00 94.12 90 LEU A C 1
ATOM 695 O O . LEU A 1 90 ? -8.588 -7.096 5.544 1.00 94.12 90 LEU A O 1
ATOM 699 N N . PHE A 1 91 ? -9.184 -5.183 6.561 1.00 92.88 91 PHE A N 1
ATOM 700 C CA . PHE A 1 91 ? -10.600 -5.280 6.189 1.00 92.88 91 PHE A CA 1
ATOM 701 C C . PHE A 1 91 ? -10.905 -4.842 4.754 1.00 92.88 91 PHE A C 1
ATOM 703 O O . PHE A 1 91 ? -11.887 -5.301 4.177 1.00 92.88 91 PHE A O 1
ATOM 710 N N . THR A 1 92 ? -10.087 -3.966 4.168 1.00 93.62 92 THR A N 1
ATOM 711 C CA . THR A 1 92 ? -10.369 -3.376 2.845 1.00 93.62 92 THR A CA 1
ATOM 712 C C . THR A 1 92 ? -9.469 -3.899 1.731 1.00 93.62 92 THR A C 1
ATOM 714 O O . THR A 1 92 ? -9.819 -3.787 0.559 1.00 93.62 92 THR A O 1
ATOM 717 N N . GLY A 1 93 ? -8.287 -4.432 2.060 1.00 92.69 93 GLY A N 1
ATOM 718 C CA . GLY A 1 93 ? -7.259 -4.775 1.074 1.00 92.69 93 GLY A CA 1
ATOM 719 C C . GLY A 1 93 ? -6.654 -3.563 0.349 1.00 92.69 93 GLY A C 1
ATOM 720 O O . GLY A 1 93 ? -5.938 -3.740 -0.640 1.00 92.69 93 GLY A O 1
ATOM 721 N N . ALA A 1 94 ? -6.934 -2.341 0.814 1.00 93.94 94 ALA A N 1
ATOM 722 C CA . ALA A 1 94 ? -6.451 -1.111 0.200 1.00 93.94 94 ALA A CA 1
ATOM 723 C C . ALA A 1 94 ? -4.925 -0.971 0.306 1.00 93.94 94 ALA A C 1
ATOM 725 O O . ALA A 1 94 ? -4.278 -1.451 1.246 1.00 93.94 94 ALA A O 1
ATOM 726 N N . ARG A 1 95 ? -4.320 -0.277 -0.662 1.00 91.62 95 ARG A N 1
ATOM 727 C CA . ARG A 1 95 ? -2.885 0.026 -0.630 1.00 91.62 95 ARG A CA 1
ATOM 728 C C . ARG A 1 95 ? -2.582 1.022 0.478 1.00 91.62 95 ARG A C 1
ATOM 730 O O . ARG A 1 95 ? -3.376 1.904 0.796 1.00 91.62 95 ARG A O 1
ATOM 737 N N . ARG A 1 96 ? -1.358 0.950 1.000 1.00 90.94 96 ARG A N 1
ATOM 738 C CA . ARG A 1 96 ? -0.862 1.896 2.005 1.00 90.94 96 ARG A CA 1
ATOM 739 C C . ARG A 1 96 ? -1.040 3.349 1.559 1.00 90.94 96 ARG A C 1
ATOM 741 O O . ARG A 1 96 ? -1.434 4.175 2.366 1.00 90.94 96 ARG A O 1
ATOM 748 N N . GLU A 1 97 ? -0.747 3.661 0.299 1.00 90.38 97 GLU A N 1
ATOM 749 C CA . GLU A 1 97 ? -0.866 5.017 -0.246 1.00 90.38 97 GLU A CA 1
ATOM 750 C C . GLU A 1 97 ? -2.322 5.496 -0.353 1.00 90.38 97 GLU A C 1
ATOM 752 O O . GLU A 1 97 ? -2.568 6.694 -0.253 1.00 90.38 97 GLU A O 1
ATOM 757 N N . GLU A 1 98 ? -3.276 4.578 -0.532 1.00 91.31 98 GLU A N 1
ATOM 758 C CA . GLU A 1 98 ? -4.712 4.883 -0.571 1.00 91.31 98 GLU A CA 1
ATOM 759 C C . GLU A 1 98 ? -5.216 5.217 0.843 1.00 91.31 98 GLU A C 1
ATOM 761 O O . GLU A 1 98 ? -5.865 6.240 1.041 1.00 91.31 98 GLU A O 1
ATOM 766 N N . LEU A 1 99 ? -4.827 4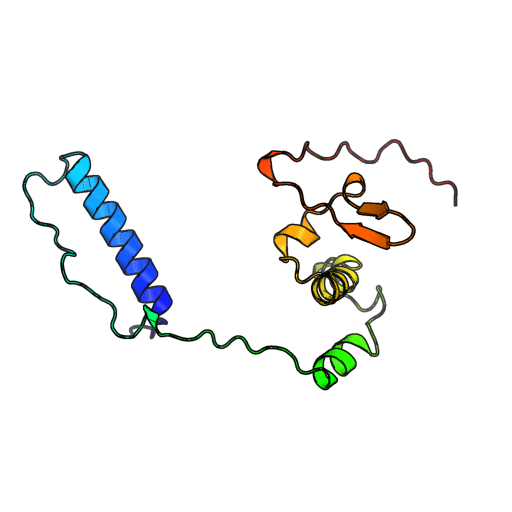.417 1.843 1.00 93.56 99 LEU A N 1
ATOM 767 C CA . LEU A 1 99 ? -5.206 4.624 3.246 1.00 93.56 99 LEU A CA 1
ATOM 768 C C . LEU A 1 99 ? -4.514 5.834 3.886 1.00 93.56 99 LEU A C 1
ATOM 770 O O . LEU A 1 99 ? -5.151 6.618 4.581 1.00 93.56 99 LEU A O 1
ATOM 774 N N . ALA A 1 100 ? -3.211 6.009 3.655 1.00 90.00 100 ALA A N 1
ATOM 775 C CA . ALA A 1 100 ? -2.442 7.102 4.253 1.00 90.00 100 ALA A CA 1
ATOM 776 C C . ALA A 1 100 ? -2.795 8.480 3.668 1.00 90.00 100 ALA A C 1
ATOM 778 O O . ALA A 1 100 ? -2.491 9.499 4.282 1.00 90.00 100 ALA A O 1
ATOM 779 N N . GLY A 1 101 ? -3.402 8.514 2.478 1.00 88.88 101 GLY A N 1
ATOM 780 C CA . GLY A 1 101 ? -3.872 9.737 1.831 1.00 88.88 101 GLY A CA 1
ATOM 781 C C . GLY A 1 101 ? -5.367 10.007 2.003 1.00 88.88 101 GLY A C 1
ATOM 782 O O . GLY A 1 101 ? -5.864 10.953 1.392 1.00 88.88 101 GLY A O 1
ATOM 783 N N . LEU A 1 102 ? -6.093 9.173 2.749 1.00 90.94 102 LEU A N 1
ATOM 784 C CA . LEU A 1 102 ? -7.543 9.260 2.898 1.00 90.94 102 LEU A CA 1
ATOM 785 C C . LEU A 1 102 ? -7.957 10.536 3.650 1.00 90.94 102 LEU A C 1
ATOM 787 O O . LEU A 1 102 ? -7.362 10.893 4.667 1.00 90.94 102 LEU A O 1
ATOM 791 N N . LEU A 1 103 ? -8.979 11.226 3.148 1.00 90.38 103 LEU A N 1
ATOM 792 C CA . LEU A 1 103 ? -9.554 12.421 3.767 1.00 90.38 103 LEU A CA 1
ATOM 793 C C . LEU A 1 103 ? -10.824 12.078 4.552 1.00 90.38 103 LEU A C 1
ATOM 795 O O . LEU A 1 103 ? -11.508 11.104 4.258 1.00 90.38 103 LEU A O 1
ATOM 799 N N . ILE A 1 104 ? -11.184 12.918 5.527 1.00 90.88 104 ILE A N 1
ATOM 800 C CA . ILE A 1 104 ? -12.396 12.713 6.343 1.00 90.88 104 ILE A CA 1
ATOM 801 C C . ILE A 1 104 ? -13.659 12.693 5.467 1.00 90.88 104 ILE A C 1
ATOM 803 O O . ILE A 1 104 ? -14.538 11.868 5.670 1.00 90.88 104 ILE A O 1
ATOM 807 N N . GLU A 1 105 ? -13.721 13.556 4.450 1.00 92.00 105 GLU A N 1
ATOM 808 C CA . GLU A 1 105 ? -14.823 13.616 3.473 1.00 92.00 105 GLU A CA 1
ATOM 809 C C . GLU A 1 105 ? -14.934 12.381 2.559 1.00 92.00 105 GLU A C 1
ATOM 811 O O . GLU A 1 105 ? -15.888 12.263 1.794 1.00 92.00 105 GLU A O 1
ATOM 816 N N . GLU A 1 106 ? -13.944 11.487 2.594 1.00 92.25 106 GLU A N 1
ATOM 817 C CA . GLU A 1 106 ? -13.914 10.222 1.854 1.00 92.25 106 GLU A CA 1
ATOM 818 C C . GLU A 1 106 ? -14.366 9.034 2.723 1.00 92.25 106 GLU A C 1
ATOM 820 O O . GLU A 1 106 ? -14.353 7.895 2.262 1.00 92.25 106 GLU A O 1
ATOM 825 N N . VAL A 1 107 ? -14.770 9.280 3.972 1.00 93.88 107 VAL A N 1
ATOM 826 C CA . VAL A 1 107 ? -15.353 8.279 4.871 1.00 93.88 107 VAL A CA 1
ATOM 827 C C . VAL A 1 107 ? -16.849 8.539 4.970 1.00 93.88 107 VAL A C 1
ATOM 829 O O . VAL A 1 107 ? -17.271 9.661 5.254 1.00 93.88 107 VAL A O 1
ATOM 832 N N . GLY A 1 108 ? -17.660 7.508 4.761 1.00 94.62 108 GLY A N 1
ATOM 833 C CA . GLY A 1 108 ? -19.108 7.643 4.840 1.00 94.62 108 GLY A CA 1
ATOM 834 C C . GLY A 1 108 ? -19.807 6.375 5.297 1.00 94.62 108 GLY A C 1
ATOM 835 O O . GLY A 1 108 ? -19.179 5.359 5.587 1.00 94.62 108 GLY A O 1
ATOM 836 N N . ASP A 1 109 ? -21.129 6.472 5.349 1.00 96.81 109 ASP A N 1
ATOM 837 C CA . ASP A 1 109 ? -22.051 5.397 5.689 1.00 96.81 109 ASP A CA 1
ATOM 838 C C . ASP A 1 109 ? -23.157 5.349 4.630 1.00 96.81 109 ASP A C 1
ATOM 840 O O . ASP A 1 109 ? -23.677 6.394 4.225 1.00 96.81 109 ASP A O 1
ATOM 844 N N . VAL A 1 110 ? -23.488 4.148 4.162 1.00 95.62 110 VAL A N 1
ATOM 845 C CA . VAL A 1 110 ? -24.699 3.888 3.377 1.00 95.62 110 VAL A CA 1
ATOM 846 C C . VAL A 1 110 ? -25.427 2.727 4.030 1.00 95.62 110 VAL A C 1
ATOM 848 O O . VAL A 1 110 ? -24.883 1.627 4.120 1.00 95.62 110 VAL A O 1
ATOM 851 N N . ASP A 1 111 ? -26.655 2.976 4.481 1.00 95.31 111 ASP A N 1
ATOM 852 C CA . ASP A 1 111 ? -27.525 1.979 5.112 1.00 95.31 111 ASP A CA 1
ATOM 853 C C . ASP A 1 111 ? -26.849 1.227 6.281 1.00 95.31 111 ASP A C 1
ATOM 855 O O . ASP A 1 111 ? -27.008 0.014 6.438 1.00 95.31 111 ASP A O 1
ATOM 859 N N . GLY A 1 112 ? -26.058 1.932 7.103 1.00 93.69 112 GLY A N 1
ATOM 860 C CA . GLY A 1 112 ? -25.326 1.351 8.234 1.00 93.69 112 GLY A CA 1
ATOM 861 C C . GLY A 1 112 ? -24.050 0.598 7.842 1.00 93.69 112 GLY A C 1
ATOM 862 O O . GLY A 1 112 ? -23.423 -0.040 8.691 1.00 93.69 112 GLY A O 1
ATOM 863 N N . THR A 1 113 ? -23.674 0.629 6.562 1.00 92.88 113 THR A N 1
ATOM 864 C CA . THR A 1 113 ? -22.416 0.076 6.059 1.00 92.88 113 THR A CA 1
ATOM 865 C C . THR A 1 113 ? -21.416 1.202 5.837 1.00 92.88 113 THR A C 1
ATOM 867 O O . THR A 1 113 ? -21.573 2.028 4.936 1.00 92.88 113 THR A O 1
ATOM 870 N N . LEU A 1 114 ? -20.348 1.202 6.635 1.00 93.38 114 LEU A N 1
ATOM 871 C CA . LEU A 1 114 ? -19.238 2.136 6.471 1.00 93.38 114 LEU A CA 1
ATOM 872 C C . LEU A 1 114 ? -18.460 1.845 5.183 1.00 93.38 114 LEU A C 1
ATOM 874 O O . LEU A 1 114 ? -18.159 0.690 4.874 1.00 93.38 114 LEU A O 1
ATOM 878 N N . PHE A 1 115 ? -18.071 2.898 4.468 1.00 93.81 115 PHE A N 1
ATOM 879 C CA . PHE A 1 115 ? -17.247 2.796 3.266 1.00 93.81 115 PHE A CA 1
ATOM 880 C C . PHE A 1 115 ? -16.098 3.808 3.265 1.00 93.81 115 PHE A C 1
ATOM 882 O O . PHE A 1 115 ? -16.159 4.858 3.910 1.00 93.81 115 PHE A O 1
ATOM 889 N N . LEU A 1 116 ? -15.054 3.478 2.498 1.00 95.06 116 LEU A N 1
ATOM 890 C CA . LEU A 1 116 ? -13.940 4.366 2.171 1.00 95.06 116 LEU A CA 1
ATOM 891 C C . LEU A 1 116 ? -13.967 4.654 0.662 1.00 95.06 116 LEU A C 1
ATOM 893 O O . LEU A 1 116 ? -13.849 3.729 -0.143 1.00 95.06 116 LEU A O 1
ATOM 897 N N . ASP A 1 117 ? -14.125 5.916 0.271 1.00 93.44 117 ASP A N 1
ATOM 898 C CA . ASP A 1 117 ? -14.146 6.363 -1.127 1.00 93.44 117 ASP A CA 1
ATOM 899 C C . ASP A 1 117 ? -12.760 6.850 -1.575 1.00 93.44 117 ASP A C 1
ATOM 901 O O . ASP A 1 117 ? -12.378 8.007 -1.390 1.00 93.44 117 ASP A O 1
ATOM 905 N N . PHE A 1 118 ? -11.974 5.953 -2.171 1.00 90.19 118 PHE A N 1
ATOM 906 C CA . PHE A 1 118 ? -10.625 6.280 -2.633 1.00 90.19 118 PHE A CA 1
ATOM 907 C C . PHE A 1 118 ? -10.643 7.098 -3.931 1.00 90.19 118 PHE A C 1
ATOM 909 O O . PHE A 1 118 ? -10.772 6.554 -5.033 1.00 90.19 118 PHE A O 1
ATOM 916 N N . LYS A 1 119 ? -10.417 8.412 -3.827 1.00 84.62 119 LYS A N 1
ATOM 917 C CA . LYS A 1 119 ? -10.260 9.293 -4.995 1.00 84.62 119 LYS A CA 1
ATOM 918 C C . LYS A 1 119 ? -8.801 9.368 -5.446 1.00 84.62 119 LYS A C 1
ATOM 920 O O . LYS A 1 119 ? -7.869 9.308 -4.646 1.00 84.62 119 LYS A O 1
ATOM 925 N N . ASP A 1 120 ? -8.596 9.561 -6.750 1.00 78.25 120 ASP A N 1
ATOM 926 C CA . ASP A 1 120 ? -7.258 9.759 -7.322 1.00 78.25 120 ASP A CA 1
ATOM 927 C C . ASP A 1 120 ? -6.581 10.998 -6.708 1.00 78.25 120 ASP A C 1
ATOM 929 O O . ASP A 1 120 ? -7.147 12.096 -6.705 1.00 78.25 120 ASP A O 1
ATOM 933 N N . ASN A 1 121 ? -5.344 10.837 -6.227 1.00 65.06 121 ASN A N 1
ATOM 934 C CA . ASN A 1 121 ? -4.579 11.879 -5.537 1.00 65.06 121 ASN A CA 1
ATOM 935 C C . ASN A 1 121 ? -4.403 13.153 -6.377 1.00 65.06 121 ASN A C 1
ATOM 937 O O . ASN A 1 121 ? -4.296 14.241 -5.817 1.00 65.06 121 ASN A O 1
ATOM 941 N N . LYS A 1 122 ? -4.446 13.062 -7.714 1.00 59.28 122 LYS A N 1
ATOM 942 C CA . LYS A 1 122 ? -4.400 14.241 -8.602 1.00 59.28 122 LYS A CA 1
ATOM 943 C C . LYS A 1 122 ? -5.595 15.188 -8.433 1.00 59.28 122 LYS A C 1
ATOM 945 O O . LYS A 1 122 ? -5.523 16.331 -8.872 1.00 59.28 122 LYS A O 1
ATOM 950 N N . ARG A 1 123 ? -6.698 14.714 -7.844 1.00 52.53 123 ARG A N 1
ATOM 951 C CA . ARG A 1 123 ? -7.949 15.465 -7.655 1.00 52.53 123 ARG A CA 1
ATOM 952 C C . ARG A 1 123 ? -8.120 16.014 -6.240 1.00 52.53 123 ARG A C 1
ATOM 954 O O . ARG A 1 123 ? -9.088 16.731 -5.996 1.00 52.53 123 ARG A O 1
ATOM 961 N N . LYS A 1 124 ? -7.208 15.702 -5.314 1.00 60.22 124 LYS A N 1
ATOM 962 C CA . LYS A 1 124 ? -7.310 16.156 -3.925 1.00 60.22 124 LYS A CA 1
ATOM 963 C C . LYS A 1 124 ? -6.886 17.620 -3.833 1.00 60.22 124 LYS A C 1
ATOM 965 O O . LYS A 1 124 ? -5.754 17.981 -4.151 1.00 60.22 124 LYS A O 1
ATOM 970 N N . ARG A 1 125 ? -7.822 18.481 -3.431 1.00 55.72 125 ARG A N 1
ATOM 971 C CA . ARG A 1 125 ? -7.531 19.876 -3.075 1.00 55.72 125 ARG A CA 1
ATOM 972 C C . ARG A 1 125 ? -6.646 19.841 -1.815 1.00 55.72 125 ARG A C 1
ATOM 974 O O . ARG A 1 125 ? -6.919 19.006 -0.953 1.00 55.72 125 ARG A O 1
ATOM 981 N N . PRO A 1 126 ? -5.594 20.673 -1.682 1.00 54.94 126 PRO A N 1
ATOM 982 C CA . PRO A 1 126 ? -4.835 20.721 -0.435 1.00 54.94 126 PRO A CA 1
ATOM 983 C C . PRO A 1 126 ? -5.810 20.979 0.715 1.00 54.94 126 PRO A C 1
ATOM 985 O O . PRO A 1 126 ? -6.653 21.876 0.610 1.00 54.94 126 PRO A O 1
ATOM 988 N N . ALA A 1 127 ? -5.733 20.148 1.757 1.00 55.62 127 ALA A N 1
ATOM 989 C CA . ALA A 1 127 ? -6.601 20.260 2.919 1.00 55.62 127 ALA A CA 1
ATOM 990 C C . ALA A 1 127 ? -6.551 21.704 3.435 1.00 55.62 127 ALA A C 1
ATOM 992 O O . ALA A 1 127 ? -5.469 22.244 3.683 1.00 55.62 127 ALA A O 1
ATOM 993 N N . GLN A 1 128 ? -7.715 22.347 3.550 1.00 53.00 128 GLN A N 1
ATOM 994 C CA . GLN A 1 128 ? -7.790 23.630 4.237 1.00 53.00 128 GLN A CA 1
ATOM 995 C C . GLN A 1 128 ? -7.338 23.401 5.686 1.00 53.00 128 GLN A C 1
ATOM 997 O O . GLN A 1 128 ? -7.740 22.401 6.287 1.00 53.00 128 GLN A O 1
ATOM 1002 N N . PRO A 1 129 ? -6.475 24.265 6.245 1.00 43.69 129 PRO A N 1
ATOM 1003 C CA . PRO A 1 129 ? -6.011 24.088 7.610 1.00 43.69 129 PRO A CA 1
ATOM 1004 C C . PRO A 1 129 ? -7.213 24.058 8.560 1.00 43.69 129 PRO A C 1
ATOM 1006 O O . PRO A 1 129 ? -8.108 24.897 8.465 1.00 43.69 129 PRO A O 1
ATOM 1009 N N . LEU A 1 130 ? -7.216 23.071 9.460 1.00 49.78 130 LEU A N 1
ATOM 1010 C CA . LEU A 1 130 ? -8.204 22.838 10.519 1.00 49.78 130 LEU A CA 1
ATOM 1011 C C . LEU A 1 130 ? -8.216 24.002 11.533 1.00 49.78 130 LEU A C 1
ATOM 1013 O O . LEU A 1 130 ? -7.785 23.849 12.670 1.00 49.78 130 LEU A O 1
ATOM 1017 N N . GLN A 1 131 ? -8.668 25.189 11.126 1.00 48.25 131 GLN A N 1
ATOM 1018 C CA . GLN A 1 131 ? -8.791 26.371 11.989 1.00 48.25 131 GLN A CA 1
ATOM 1019 C C . GLN A 1 131 ? -10.247 26.746 12.314 1.00 48.25 131 GLN A C 1
ATOM 1021 O O . GLN A 1 131 ? -10.488 27.836 12.818 1.00 48.25 131 GLN A O 1
ATOM 1026 N N . SER A 1 132 ? -11.231 25.869 12.078 1.00 45.59 132 SER A N 1
ATOM 1027 C CA . SER A 1 132 ? -12.648 26.201 12.327 1.00 45.59 132 SER A CA 1
ATOM 1028 C C . SER A 1 132 ? -13.481 25.166 13.089 1.00 45.59 132 SER A C 1
ATOM 1030 O O . SER A 1 132 ? -14.667 25.408 13.303 1.00 45.59 132 SER A O 1
ATOM 1032 N N . LEU A 1 133 ? -12.906 24.065 13.581 1.00 44.97 133 LEU A N 1
ATOM 1033 C CA . LEU A 1 133 ? -13.613 23.202 14.534 1.00 44.97 133 LEU A CA 1
ATOM 1034 C C . LEU A 1 133 ? -13.252 23.607 15.963 1.00 44.97 133 LEU A C 1
ATOM 1036 O O . LEU A 1 133 ? -12.289 23.121 16.550 1.00 44.97 133 LEU A O 1
ATOM 1040 N N . HIS A 1 134 ? -14.043 24.529 16.514 1.00 39.50 134 HIS A N 1
ATOM 1041 C CA . HIS A 1 134 ? -14.200 24.644 17.959 1.00 39.50 134 HIS A CA 1
ATOM 1042 C C . HIS A 1 134 ? -14.573 23.264 18.512 1.00 39.50 134 HIS A C 1
ATOM 1044 O O . HIS A 1 134 ? -15.600 22.693 18.146 1.00 39.50 134 HIS A O 1
ATOM 1050 N N . TYR A 1 135 ? -13.713 22.744 19.380 1.00 39.50 135 TYR A N 1
ATOM 1051 C CA . TYR A 1 135 ? -13.958 21.547 20.165 1.00 39.50 135 TYR A CA 1
ATOM 1052 C C . TYR A 1 135 ? -15.191 21.772 21.054 1.00 39.50 135 TYR A C 1
ATOM 1054 O O . TYR A 1 135 ? -15.145 22.542 22.010 1.00 39.50 135 TYR A O 1
ATOM 1062 N N . LEU A 1 136 ? -16.297 21.112 20.719 1.00 36.56 136 LEU A N 1
ATOM 1063 C CA . LEU A 1 136 ? -17.313 20.714 21.687 1.00 36.56 136 LEU A CA 1
ATOM 1064 C C . LEU A 1 136 ? -17.127 19.221 21.915 1.00 36.56 136 LEU A C 1
ATOM 1066 O O . LEU A 1 136 ? -17.751 18.446 21.202 1.00 36.56 136 LEU A O 1
ATOM 1070 N N . TRP A 1 137 ? -16.222 18.877 22.831 1.00 47.78 137 TRP A N 1
ATOM 1071 C CA . TRP A 1 137 ? -16.309 17.801 23.826 1.00 47.78 137 TRP A CA 1
ATOM 1072 C C . TRP A 1 137 ? -15.292 18.126 24.921 1.00 47.78 137 TRP A C 1
ATOM 1074 O O . TRP A 1 137 ? -14.105 18.311 24.569 1.00 47.78 137 TRP A O 1
#

InterPro domains:
  IPR011010 DNA breaking-rejoining enzyme, catalytic core [SSF56349] (2-124)

Sequence (137 aa):
MLEKLALKTALTRLNAAHTVYLYGLRNERLGEHRDAFDGITVAGAKTAKSSRKEYSLDALQEIFRDPPSLDEIPASAGKHAALWIPLLALFTGARREELAGLLIEEVGDVDGTLFLDFKDNKRKRPAQPLQSLHYLW